Protein AF-K1RP54-F1 (afdb_monomer)

Radius of gyration: 33.64 Å; Cα contacts (8 Å, |Δi|>4): 38; chains: 1; bounding box: 71×32×84 Å

pLDDT: mean 86.58, std 13.15, range [46.41, 97.75]

Foldseek 3Di:
DDDPQKDADPPPRDIDHQLSVQCVVVVHDSVVSVVVVCVVVVPDDDPPPPDDPPPDPDPPDDDPVVVVVVVVVVVVVVVVVVVVVVVVCCVVPPD

Mean predicted aligned error: 14.87 Å

Structure (mmCIF, N/CA/C/O backbone):
data_AF-K1RP54-F1
#
_entry.id   AF-K1RP54-F1
#
loop_
_atom_site.group_PDB
_atom_site.id
_atom_site.type_symbol
_atom_site.label_atom_id
_atom_site.label_alt_id
_atom_site.label_comp_id
_atom_site.label_asym_id
_atom_site.label_entity_id
_atom_site.label_seq_id
_atom_site.pdbx_PDB_ins_code
_atom_site.Cartn_x
_atom_site.Cartn_y
_atom_site.Cartn_z
_atom_site.occupancy
_atom_site.B_iso_or_equiv
_atom_site.auth_seq_id
_atom_site.auth_comp_id
_atom_site.auth_asym_id
_atom_site.auth_atom_id
_atom_site.pdbx_PDB_model_num
ATOM 1 N N . MET A 1 1 ? -25.874 -9.147 -1.302 1.00 46.41 1 MET A N 1
ATOM 2 C CA . MET A 1 1 ? -26.144 -8.132 -0.261 1.00 46.41 1 MET A CA 1
ATOM 3 C C . MET A 1 1 ? -25.063 -8.278 0.803 1.00 46.41 1 MET A C 1
ATOM 5 O O . MET A 1 1 ? -24.930 -9.364 1.353 1.00 46.41 1 MET A O 1
ATOM 9 N N . LYS A 1 2 ? -24.190 -7.280 0.984 1.00 53.69 2 LYS A N 1
ATOM 10 C CA . LYS A 1 2 ? -23.083 -7.349 1.951 1.00 53.69 2 LYS A CA 1
ATOM 11 C C . LYS A 1 2 ? -23.642 -6.871 3.289 1.00 53.69 2 LYS A C 1
ATOM 13 O O . LYS A 1 2 ? -24.039 -5.720 3.390 1.00 53.69 2 LYS A O 1
ATOM 18 N N . VAL A 1 3 ? -23.778 -7.770 4.258 1.00 67.62 3 VAL A N 1
ATOM 19 C CA . VAL A 1 3 ? -24.218 -7.395 5.607 1.00 67.62 3 VAL A CA 1
ATOM 20 C C . VAL A 1 3 ? -23.034 -6.715 6.286 1.00 67.62 3 VAL A C 1
ATOM 22 O O . VAL A 1 3 ? -21.982 -7.341 6.431 1.00 67.62 3 VAL A O 1
ATOM 25 N N . ASP A 1 4 ? -23.180 -5.446 6.662 1.00 73.44 4 ASP A N 1
ATOM 26 C CA . ASP A 1 4 ? -22.190 -4.767 7.494 1.00 73.44 4 ASP A CA 1
ATOM 27 C C . ASP A 1 4 ? -22.179 -5.423 8.878 1.00 73.44 4 ASP A C 1
ATOM 29 O O . ASP A 1 4 ? -23.144 -5.354 9.633 1.00 73.44 4 ASP A O 1
ATOM 33 N N . ARG A 1 5 ? -21.080 -6.108 9.204 1.00 81.75 5 ARG A N 1
ATOM 34 C CA . ARG A 1 5 ? -20.877 -6.790 10.495 1.00 81.75 5 ARG A CA 1
ATOM 35 C C . ARG A 1 5 ? -20.248 -5.853 11.531 1.00 81.75 5 ARG A C 1
ATOM 37 O O . ARG A 1 5 ? -19.281 -6.224 12.191 1.00 81.75 5 ARG A O 1
ATOM 44 N N . ARG A 1 6 ? -20.739 -4.617 11.604 1.00 89.50 6 ARG A N 1
ATOM 45 C CA . ARG A 1 6 ? -20.255 -3.589 12.535 1.00 89.50 6 ARG A CA 1
ATOM 46 C C . ARG A 1 6 ? -21.203 -3.468 13.719 1.00 89.50 6 ARG A C 1
ATOM 48 O O . ARG A 1 6 ? -22.397 -3.723 13.574 1.00 89.50 6 ARG A O 1
ATOM 55 N N . PHE A 1 7 ? -20.670 -3.105 14.880 1.00 92.31 7 PHE A N 1
ATOM 56 C CA . PHE A 1 7 ? -21.498 -2.764 16.031 1.00 92.31 7 PHE A CA 1
ATOM 57 C C . PHE A 1 7 ? -21.725 -1.254 16.047 1.00 92.31 7 PHE A C 1
ATOM 59 O O . PHE A 1 7 ? -20.795 -0.495 15.798 1.00 92.31 7 PHE A O 1
ATOM 66 N N . HIS A 1 8 ? -22.938 -0.841 16.400 1.00 92.69 8 HIS A N 1
ATOM 67 C CA . HIS A 1 8 ? -23.287 0.552 16.638 1.00 92.69 8 HIS A CA 1
ATOM 68 C C . HIS A 1 8 ? -24.061 0.656 17.956 1.00 92.69 8 HIS A C 1
ATOM 70 O O . HIS A 1 8 ? -24.987 -0.117 18.208 1.00 92.69 8 HIS A O 1
ATOM 76 N N . CYS A 1 9 ? -23.690 1.604 18.809 1.00 93.00 9 CYS A N 1
ATOM 77 C CA . CYS A 1 9 ? -24.365 1.893 20.066 1.00 93.00 9 CYS A CA 1
ATOM 78 C C . CYS A 1 9 ? -25.270 3.114 19.902 1.00 93.00 9 CYS A C 1
ATOM 80 O O . CYS A 1 9 ? -24.787 4.239 19.838 1.00 93.00 9 CYS A O 1
ATOM 82 N N . PHE A 1 10 ? -26.586 2.920 19.943 1.00 93.38 10 PHE A N 1
ATOM 83 C CA . PHE A 1 10 ? -27.554 4.011 19.782 1.00 93.38 10 PHE A CA 1
ATOM 84 C C . PHE A 1 10 ? -27.555 5.033 20.935 1.00 93.38 10 PHE A C 1
ATOM 86 O O . PHE A 1 10 ? -28.005 6.160 20.747 1.00 93.38 10 PHE A O 1
ATOM 93 N N . GLY A 1 11 ? -27.043 4.667 22.117 1.00 95.88 11 GLY A N 1
ATOM 94 C CA . GLY A 1 11 ? -26.997 5.557 23.283 1.00 95.88 11 GLY A CA 1
ATOM 95 C C . GLY A 1 11 ? -25.816 6.529 23.269 1.00 95.88 11 GLY A C 1
ATOM 96 O O . GLY A 1 11 ? -25.992 7.717 23.511 1.00 95.88 11 GLY A O 1
ATOM 97 N N . CYS A 1 12 ? -24.610 6.038 22.966 1.00 93.75 12 CYS A N 1
ATOM 98 C CA . CYS A 1 12 ? -23.388 6.854 22.959 1.00 93.75 12 CYS A CA 1
ATOM 99 C C . CYS A 1 12 ? -22.777 7.060 21.566 1.00 93.75 12 CYS A C 1
ATOM 101 O O . CYS A 1 12 ? -21.696 7.633 21.461 1.00 93.75 12 CYS A O 1
ATOM 103 N N . GLN A 1 13 ? -23.442 6.584 20.509 1.00 92.06 13 GLN A N 1
ATOM 104 C CA . GLN A 1 13 ? -23.001 6.669 19.109 1.00 92.06 13 GLN A CA 1
ATOM 105 C C . GLN A 1 13 ? -21.643 5.996 18.839 1.00 92.06 13 GLN A C 1
ATOM 107 O O . GLN A 1 13 ? -20.972 6.283 17.851 1.00 92.06 13 GLN A O 1
ATOM 112 N N . ALA A 1 14 ? -21.208 5.094 19.724 1.00 92.12 14 ALA A N 1
ATOM 113 C CA . ALA A 1 14 ? -20.005 4.305 19.504 1.00 92.12 14 ALA A CA 1
ATOM 114 C C . ALA A 1 14 ? -20.207 3.337 18.336 1.00 92.12 14 ALA A C 1
ATOM 116 O O . ALA A 1 14 ? -21.182 2.596 18.320 1.00 92.12 14 ALA A O 1
ATOM 117 N N . ASP A 1 15 ? -19.250 3.304 17.419 1.00 93.38 15 ASP A N 1
ATOM 118 C CA . ASP A 1 15 ? -19.267 2.458 16.227 1.00 93.38 15 ASP A CA 1
ATOM 119 C C . ASP A 1 15 ? -17.926 1.731 16.083 1.00 93.38 15 ASP A C 1
ATOM 121 O O . ASP A 1 15 ? -16.897 2.213 16.584 1.00 93.38 15 ASP A O 1
ATOM 125 N N . GLY A 1 16 ? -17.918 0.600 15.381 1.00 93.31 16 GLY A N 1
ATOM 126 C CA . GLY A 1 16 ? -16.683 -0.118 15.076 1.00 93.31 16 GLY A CA 1
ATOM 127 C C . GLY A 1 16 ? -16.875 -1.571 14.660 1.00 93.31 16 GLY A C 1
ATOM 128 O O . GLY A 1 16 ? -17.983 -2.046 14.404 1.00 93.31 16 GLY A O 1
ATOM 129 N N . ASP A 1 17 ? -15.759 -2.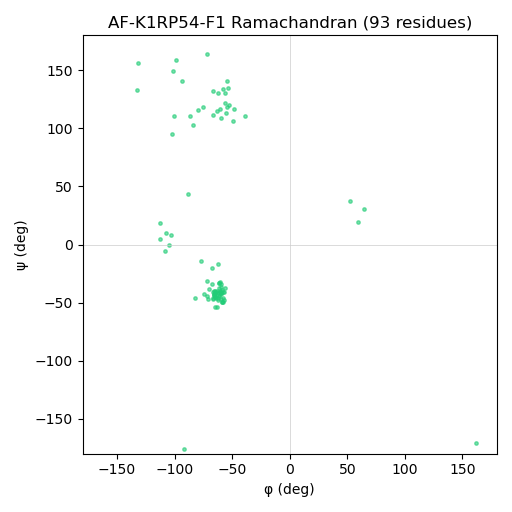285 14.568 1.00 93.88 17 ASP A N 1
ATOM 130 C CA . ASP A 1 17 ? -15.748 -3.728 14.338 1.00 93.88 17 ASP A CA 1
ATOM 131 C C . ASP A 1 17 ? -15.716 -4.531 15.655 1.00 93.88 17 ASP A C 1
ATOM 133 O O . ASP A 1 17 ? -15.787 -3.987 16.758 1.00 93.88 17 ASP A O 1
ATOM 137 N N . VAL A 1 18 ? -15.626 -5.858 15.545 1.00 93.81 18 VAL A N 1
ATOM 138 C CA . VAL A 1 18 ? -15.582 -6.764 16.705 1.00 93.81 18 VAL A CA 1
ATOM 139 C C . VAL A 1 18 ? -14.361 -6.496 17.597 1.00 93.81 18 VAL A C 1
ATOM 141 O O . VAL A 1 18 ? -14.458 -6.632 18.814 1.00 93.81 18 VAL A O 1
ATOM 144 N N . ILE A 1 19 ? -13.227 -6.076 17.027 1.00 94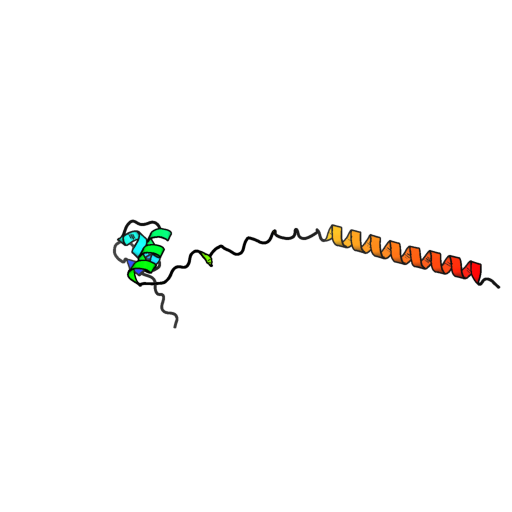.88 19 ILE A N 1
ATOM 145 C CA . ILE A 1 19 ? -12.011 -5.773 17.793 1.00 94.88 19 ILE A CA 1
ATOM 146 C C . ILE A 1 19 ? -12.213 -4.479 18.580 1.00 94.88 19 ILE A C 1
ATOM 148 O O . ILE A 1 19 ? -11.888 -4.427 19.766 1.00 94.88 19 ILE A O 1
ATOM 152 N N . ASP A 1 20 ? -12.785 -3.453 17.948 1.00 94.88 20 ASP A N 1
ATOM 153 C CA . ASP A 1 20 ? -13.119 -2.190 18.605 1.00 94.88 20 ASP A CA 1
ATOM 154 C C . ASP A 1 20 ? -14.134 -2.394 19.743 1.00 94.88 20 ASP A C 1
ATOM 156 O O . ASP A 1 20 ? -14.008 -1.764 20.798 1.00 94.88 20 ASP A O 1
ATOM 160 N N . PHE A 1 21 ? -15.107 -3.295 19.567 1.00 94.88 21 PHE A N 1
ATOM 161 C CA . PHE A 1 21 ? -16.056 -3.661 20.619 1.00 94.88 21 PHE A CA 1
ATOM 162 C C . PHE A 1 21 ? -15.347 -4.308 21.812 1.00 94.88 21 PHE A C 1
ATOM 164 O O . PHE A 1 21 ? -15.474 -3.821 22.935 1.00 94.88 21 PHE A O 1
ATOM 171 N N . THR A 1 22 ? -14.553 -5.357 21.576 1.00 95.81 22 THR A N 1
ATOM 172 C CA . THR A 1 22 ? -13.813 -6.067 22.630 1.00 95.81 22 THR A CA 1
ATOM 173 C C . THR A 1 22 ? -12.836 -5.142 23.355 1.00 95.81 22 THR A C 1
ATOM 175 O O . THR A 1 22 ? -12.748 -5.178 24.581 1.00 95.81 22 THR A O 1
ATOM 178 N N . ALA A 1 23 ? -12.142 -4.265 22.627 1.00 96.69 23 ALA A N 1
ATOM 179 C CA . ALA A 1 23 ? -11.236 -3.283 23.217 1.00 96.69 23 ALA A CA 1
ATOM 180 C C . ALA A 1 23 ? -11.962 -2.368 24.212 1.00 96.69 23 ALA A C 1
ATOM 182 O O . ALA A 1 23 ? -11.493 -2.175 25.332 1.00 96.69 23 ALA A O 1
ATOM 183 N N . ARG A 1 24 ? -13.141 -1.853 23.840 1.00 94.50 24 ARG A N 1
ATOM 184 C CA . ARG A 1 24 ? -13.955 -1.006 24.725 1.00 94.50 24 ARG A CA 1
ATOM 185 C C . ARG A 1 24 ? -14.571 -1.787 25.881 1.00 94.50 24 ARG A C 1
ATOM 187 O O . ARG A 1 24 ? -14.634 -1.260 26.985 1.00 94.50 24 ARG A O 1
ATOM 194 N N . LEU A 1 25 ? -15.010 -3.020 25.633 1.00 94.38 25 LEU A N 1
ATOM 195 C CA . LEU A 1 25 ? -15.650 -3.871 26.635 1.00 94.38 25 LEU A CA 1
ATOM 196 C C . LEU A 1 25 ? -14.686 -4.250 27.767 1.00 94.38 25 LEU A C 1
ATOM 198 O O . LEU A 1 25 ? -15.086 -4.259 28.926 1.00 94.38 25 LEU A O 1
ATOM 202 N N . PHE A 1 26 ? -13.425 -4.539 27.434 1.00 95.25 26 PHE A N 1
ATOM 203 C CA . PHE A 1 26 ? -12.410 -4.983 28.397 1.00 95.25 26 PHE A CA 1
ATOM 204 C C . PHE A 1 26 ? -11.383 -3.904 28.773 1.00 95.25 26 PHE A C 1
ATOM 206 O O . PHE A 1 26 ? -10.485 -4.176 29.564 1.00 95.25 26 PHE A O 1
ATOM 213 N N . GLY A 1 27 ? -11.485 -2.691 28.219 1.00 95.62 27 GLY A N 1
ATOM 214 C CA . GLY A 1 27 ? -10.516 -1.615 28.462 1.00 95.62 27 GLY A CA 1
ATOM 215 C C . GLY A 1 27 ? -9.106 -1.927 27.944 1.00 95.62 27 GLY A C 1
ATOM 216 O O . GLY A 1 27 ? -8.124 -1.483 28.532 1.00 95.62 27 GLY A O 1
ATOM 217 N N . LEU A 1 28 ? -9.006 -2.706 26.865 1.00 96.62 28 LEU A N 1
ATOM 218 C CA . LEU A 1 28 ? -7.750 -3.188 26.284 1.00 96.62 28 LEU A CA 1
ATOM 219 C C . LEU A 1 28 ? -7.322 -2.344 25.082 1.00 96.62 28 LEU A C 1
ATOM 221 O O . LEU A 1 28 ? -8.146 -1.715 24.411 1.00 96.62 28 LEU A O 1
ATOM 225 N N . ASN A 1 29 ? -6.034 -2.388 24.733 1.00 95.50 29 ASN A N 1
ATOM 226 C CA . ASN A 1 29 ? -5.612 -1.885 23.426 1.00 95.50 29 ASN A CA 1
ATOM 227 C C . ASN A 1 29 ? -6.062 -2.838 22.296 1.00 95.50 29 ASN A C 1
ATOM 229 O O . ASN A 1 29 ? -6.408 -3.997 22.524 1.00 95.50 29 ASN A O 1
ATOM 233 N N . LYS A 1 30 ? -6.048 -2.375 21.038 1.00 93.25 30 LYS A N 1
ATOM 234 C CA . LYS A 1 30 ? -6.549 -3.175 19.900 1.00 93.25 30 LYS A CA 1
ATOM 235 C C . LYS A 1 30 ? -5.794 -4.497 19.698 1.00 93.25 30 LYS A C 1
ATOM 237 O O . LYS A 1 30 ? -6.385 -5.475 19.252 1.00 93.25 30 LYS A O 1
ATOM 242 N N . LYS A 1 31 ? -4.494 -4.534 20.019 1.00 92.81 31 LYS A N 1
ATOM 243 C CA . LYS A 1 31 ? -3.671 -5.747 19.901 1.00 92.81 31 LYS A CA 1
ATOM 244 C C . LYS A 1 31 ? -4.066 -6.769 20.966 1.00 92.81 31 LYS A C 1
ATOM 246 O O . LYS A 1 31 ? -4.262 -7.933 20.644 1.00 92.81 31 LYS A O 1
ATOM 251 N N . GLU A 1 32 ? -4.205 -6.332 22.209 1.00 94.12 32 GLU A N 1
ATOM 252 C CA . GLU A 1 32 ? -4.662 -7.151 23.334 1.00 94.12 32 GLU A CA 1
ATO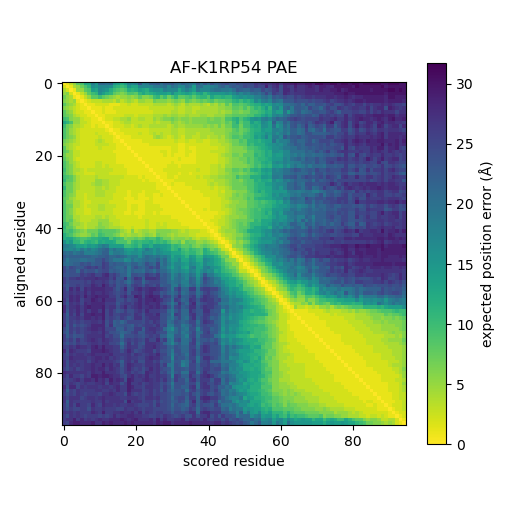M 253 C C . GLU A 1 32 ? -6.083 -7.658 23.113 1.00 94.12 32 GLU A C 1
ATOM 255 O O . GLU A 1 32 ? -6.342 -8.834 23.330 1.00 94.12 32 GLU A O 1
ATOM 260 N N . ALA A 1 33 ? -6.983 -6.816 22.601 1.00 96.25 33 ALA A N 1
ATOM 261 C CA . ALA A 1 33 ? -8.334 -7.228 22.235 1.00 96.25 33 ALA A CA 1
ATOM 262 C C . ALA A 1 33 ? -8.329 -8.330 21.161 1.00 96.25 33 ALA A C 1
ATOM 264 O O . ALA A 1 33 ? -9.080 -9.297 21.269 1.00 96.25 33 ALA A O 1
ATOM 265 N N . ALA A 1 34 ? -7.457 -8.224 20.152 1.00 93.69 34 ALA A N 1
ATOM 266 C CA . ALA A 1 34 ? -7.296 -9.259 19.133 1.00 93.69 34 ALA A CA 1
ATOM 267 C C . ALA A 1 34 ? -6.714 -10.565 19.705 1.00 93.69 34 ALA A C 1
ATOM 269 O O . ALA A 1 34 ? -7.180 -11.645 19.348 1.00 93.69 34 ALA A O 1
ATOM 270 N N . LEU A 1 35 ? -5.733 -10.477 20.610 1.00 92.56 35 LEU A N 1
ATOM 271 C CA . LEU A 1 35 ? -5.172 -11.645 21.298 1.00 92.56 35 LEU A CA 1
ATOM 272 C C . LEU A 1 35 ? -6.212 -12.324 22.195 1.00 92.56 35 LEU A C 1
ATOM 274 O O . LEU A 1 35 ? -6.336 -13.543 22.159 1.00 92.56 35 LEU A O 1
ATOM 278 N N . LYS A 1 36 ? -7.007 -11.539 22.927 1.00 94.19 36 LYS A N 1
ATOM 279 C CA . LYS A 1 36 ? -8.103 -12.040 23.755 1.00 94.19 36 LYS A CA 1
ATOM 280 C C . LYS A 1 36 ? -9.166 -12.755 22.923 1.00 94.19 36 LYS A C 1
ATOM 282 O O . LYS A 1 36 ? -9.593 -13.839 23.289 1.00 94.19 36 LYS A O 1
ATOM 287 N N . LEU A 1 37 ? -9.560 -12.189 21.780 1.00 94.25 37 LEU A N 1
ATOM 288 C CA . LEU A 1 37 ? -10.469 -12.867 20.849 1.00 94.25 37 LEU A CA 1
ATOM 289 C C . LEU A 1 37 ? -9.876 -14.186 20.339 1.00 94.25 37 LEU A C 1
ATOM 291 O O . LEU A 1 37 ? -10.592 -15.176 20.219 1.00 94.25 37 LEU A O 1
ATOM 295 N N . ALA A 1 38 ? -8.577 -14.218 20.040 1.00 93.00 38 ALA A N 1
ATOM 296 C CA . ALA A 1 38 ? -7.927 -15.448 19.609 1.00 93.00 38 ALA A CA 1
ATOM 297 C C . ALA A 1 38 ? -7.942 -16.522 20.708 1.00 93.00 38 ALA A C 1
ATOM 299 O O . ALA A 1 38 ? -8.222 -17.681 20.418 1.00 93.00 38 ALA A O 1
ATOM 300 N N . GLU A 1 39 ? -7.711 -16.135 21.961 1.00 91.19 39 GLU A N 1
ATOM 301 C CA . GLU A 1 39 ? -7.803 -17.020 23.124 1.00 91.19 39 GLU A CA 1
ATOM 302 C C . GLU A 1 39 ? -9.239 -17.522 23.353 1.00 91.19 39 GLU A C 1
ATOM 304 O O . GLU A 1 39 ? -9.471 -18.731 23.360 1.00 91.19 39 GLU A O 1
ATOM 309 N N . ASP A 1 40 ? -10.212 -16.608 23.441 1.00 94.12 40 ASP A N 1
ATOM 310 C CA . ASP A 1 40 ? -11.619 -16.913 23.739 1.00 94.12 40 ASP A CA 1
ATOM 311 C C . ASP A 1 40 ? -12.246 -17.856 22.686 1.00 94.12 40 ASP A C 1
ATOM 313 O O . ASP A 1 40 ? -13.068 -18.711 23.018 1.00 94.12 40 ASP A O 1
ATOM 317 N N . PHE A 1 41 ? -11.843 -17.734 21.415 1.00 93.12 41 PHE A N 1
ATOM 318 C CA . PHE A 1 41 ? -12.346 -18.557 20.305 1.00 93.12 41 PHE A CA 1
ATOM 319 C C . PHE A 1 41 ? -11.377 -19.661 19.855 1.00 93.12 41 PHE A C 1
ATOM 321 O O . PHE A 1 41 ? -11.627 -20.309 18.838 1.00 93.12 41 PHE A O 1
ATOM 328 N N . SER A 1 42 ? -10.280 -19.891 20.588 1.00 88.38 42 SER A N 1
ATOM 329 C CA . SER A 1 42 ? -9.253 -20.891 20.245 1.00 88.38 42 SER A CA 1
ATOM 330 C C . SER A 1 42 ? -8.706 -20.753 18.812 1.00 88.38 42 SER A C 1
ATOM 332 O O . SER A 1 42 ? -8.430 -21.740 18.126 1.00 88.38 42 SER A O 1
ATOM 334 N N . VAL A 1 43 ? -8.542 -19.517 18.339 1.00 87.00 43 VAL A N 1
ATOM 335 C CA . VAL A 1 43 ? -7.906 -19.215 17.054 1.00 87.00 43 VAL A CA 1
ATOM 336 C C . VAL A 1 43 ? -6.394 -19.282 17.241 1.00 87.00 43 VAL A C 1
ATOM 338 O O . VAL A 1 43 ? -5.805 -18.478 17.962 1.00 87.00 43 VAL A O 1
ATOM 341 N N . SER A 1 44 ? -5.738 -20.230 16.572 1.00 79.62 44 SER A N 1
ATOM 342 C CA . SER A 1 44 ? -4.280 -20.350 16.617 1.00 79.62 44 SER A CA 1
ATOM 343 C C . SER A 1 44 ? -3.618 -19.106 16.015 1.00 79.62 44 SER A C 1
ATOM 345 O O . SER A 1 44 ? -3.725 -18.862 14.811 1.00 79.62 44 SER A O 1
ATOM 347 N N . PHE A 1 45 ? -2.903 -18.339 16.835 1.00 70.94 45 PHE A N 1
ATOM 348 C CA . PHE A 1 45 ? -2.093 -17.210 16.387 1.00 70.94 45 PHE A CA 1
ATOM 349 C C . PHE A 1 45 ? -0.613 -17.614 16.360 1.00 70.94 45 PHE A C 1
ATOM 351 O O . PHE A 1 45 ? 0.072 -17.561 17.382 1.00 70.94 45 PHE A O 1
ATOM 358 N N . ASP A 1 46 ? -0.107 -18.045 15.199 1.00 70.44 46 ASP A N 1
ATOM 359 C CA . ASP A 1 46 ? 1.327 -18.308 15.033 1.00 70.44 46 ASP A CA 1
ATOM 360 C C 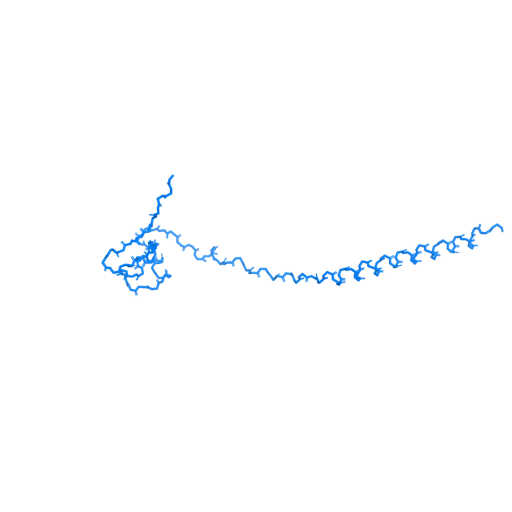. ASP A 1 46 ? 2.066 -17.008 14.691 1.00 70.44 46 ASP A C 1
ATOM 362 O O . ASP A 1 46 ? 2.038 -16.510 13.561 1.00 70.44 46 ASP A O 1
ATOM 366 N N . ALA A 1 47 ? 2.752 -16.448 15.687 1.00 63.78 47 ALA A N 1
ATOM 367 C CA . ALA A 1 47 ? 3.564 -15.247 15.527 1.00 63.78 47 ALA A CA 1
ATOM 368 C C . ALA A 1 47 ? 4.736 -15.437 14.541 1.00 63.78 47 ALA A C 1
ATOM 370 O O . ALA A 1 47 ? 5.295 -14.447 14.071 1.00 63.78 47 ALA A O 1
ATOM 371 N N . LYS A 1 48 ? 5.115 -16.679 14.201 1.00 60.84 48 LYS A N 1
ATOM 372 C CA . LYS A 1 48 ? 6.295 -16.972 13.369 1.00 60.84 48 LYS A CA 1
ATOM 373 C C . LYS A 1 48 ? 6.093 -16.719 11.870 1.00 60.84 48 LYS A C 1
ATOM 375 O O . LYS A 1 48 ? 7.078 -16.664 11.140 1.00 60.84 48 LYS A O 1
ATOM 380 N N . GLY A 1 49 ? 4.852 -16.555 11.404 1.00 57.66 49 GLY A N 1
ATOM 381 C CA . GLY A 1 49 ? 4.530 -16.365 9.980 1.00 57.66 49 GLY A CA 1
ATOM 382 C C . GLY A 1 49 ? 4.072 -14.957 9.589 1.00 57.66 49 GLY A C 1
ATOM 383 O O . GLY A 1 49 ? 3.877 -14.692 8.405 1.00 57.66 49 GLY A O 1
ATOM 384 N N . HIS A 1 50 ? 3.884 -14.063 10.563 1.00 59.16 50 HIS A N 1
ATOM 385 C CA . HIS A 1 50 ? 3.230 -12.765 10.363 1.00 59.16 50 HIS A CA 1
ATOM 386 C C . HIS A 1 50 ? 4.172 -11.559 10.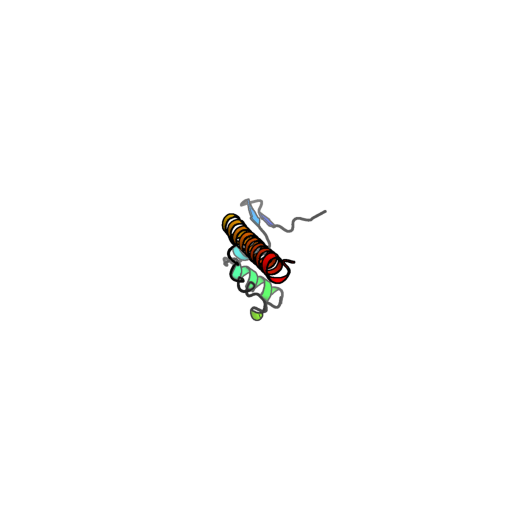397 1.00 59.16 50 HIS A C 1
ATOM 388 O O . HIS A 1 50 ? 3.698 -10.419 10.380 1.00 59.16 50 HIS A O 1
ATOM 394 N N . ASP A 1 51 ? 5.490 -11.781 10.397 1.00 61.16 51 ASP A N 1
ATOM 395 C CA . ASP A 1 51 ? 6.424 -10.702 10.091 1.00 61.16 51 ASP A CA 1
ATOM 396 C C . ASP A 1 51 ? 6.053 -10.135 8.712 1.00 61.16 51 ASP A C 1
ATOM 398 O O . ASP A 1 51 ? 6.020 -10.889 7.729 1.00 61.16 51 ASP A O 1
ATOM 402 N N . PRO A 1 52 ? 5.746 -8.826 8.594 1.00 64.19 52 PRO A N 1
ATOM 403 C CA . PRO A 1 52 ? 5.521 -8.233 7.289 1.00 64.19 52 PRO A CA 1
ATOM 404 C C . PRO A 1 52 ? 6.749 -8.558 6.438 1.00 64.19 52 PRO A C 1
ATOM 406 O O . PRO A 1 52 ? 7.868 -8.430 6.950 1.00 64.19 52 PRO A O 1
ATOM 409 N N . PRO A 1 53 ? 6.576 -9.005 5.177 1.00 64.81 53 PRO A N 1
ATOM 410 C CA . PRO A 1 53 ? 7.695 -9.427 4.347 1.00 64.81 53 PRO A CA 1
ATOM 411 C C . PRO A 1 53 ? 8.759 -8.345 4.437 1.00 64.81 53 PRO A C 1
ATOM 413 O O . PRO A 1 53 ? 8.456 -7.196 4.096 1.00 64.81 53 PRO A O 1
ATOM 416 N N . ARG A 1 54 ? 9.942 -8.694 4.988 1.00 63.50 54 ARG A N 1
ATOM 417 C CA . ARG A 1 54 ? 11.058 -7.761 5.216 1.00 63.50 54 ARG A CA 1
ATOM 418 C C . ARG A 1 54 ? 11.093 -6.832 4.022 1.00 63.50 54 ARG A C 1
ATOM 420 O O . ARG A 1 54 ? 11.323 -7.319 2.912 1.00 63.50 54 ARG A O 1
ATOM 427 N N . ARG A 1 55 ? 10.750 -5.553 4.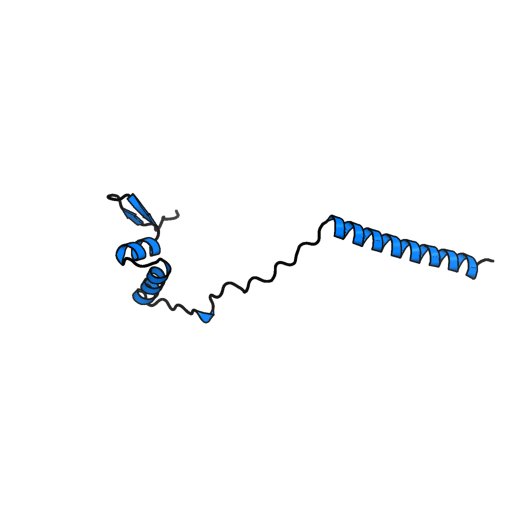236 1.00 62.22 55 ARG A N 1
ATOM 428 C CA . ARG A 1 55 ? 10.563 -4.583 3.152 1.00 62.22 55 ARG A CA 1
ATOM 429 C C . ARG A 1 55 ? 11.786 -4.691 2.260 1.00 62.22 55 ARG A C 1
ATOM 431 O O . ARG A 1 55 ? 12.878 -4.302 2.671 1.00 62.22 55 ARG A O 1
ATOM 438 N N . ARG A 1 56 ? 11.626 -5.299 1.078 1.00 63.34 56 ARG A N 1
ATOM 439 C CA . ARG A 1 56 ? 12.731 -5.414 0.130 1.00 63.34 56 ARG A CA 1
ATOM 440 C C . ARG A 1 56 ? 13.199 -3.982 -0.110 1.00 63.34 56 ARG A C 1
ATOM 442 O O . ARG A 1 56 ? 12.331 -3.131 -0.335 1.00 63.34 56 ARG A O 1
ATOM 449 N N . PRO A 1 57 ? 14.506 -3.686 -0.011 1.00 65.88 57 PRO A N 1
ATOM 450 C CA . PRO A 1 57 ? 14.987 -2.337 -0.244 1.00 65.88 57 PRO A CA 1
ATOM 451 C C . PRO A 1 57 ? 14.445 -1.889 -1.598 1.00 65.88 57 PRO A C 1
ATOM 453 O O . PRO A 1 57 ? 14.633 -2.569 -2.612 1.00 65.88 57 PRO A O 1
ATOM 456 N N . VAL A 1 58 ? 13.673 -0.802 -1.586 1.00 66.38 58 VAL A N 1
ATOM 457 C CA . VAL A 1 58 ? 13.063 -0.254 -2.793 1.00 66.38 58 VAL A CA 1
ATOM 458 C C . VAL A 1 58 ? 14.220 0.097 -3.716 1.00 66.38 58 VAL A C 1
ATOM 460 O O . VAL A 1 58 ? 14.987 1.015 -3.427 1.00 66.38 58 VAL A O 1
ATOM 463 N N . LYS A 1 59 ? 14.397 -0.670 -4.800 1.00 64.12 59 LYS A N 1
ATOM 464 C CA . LYS A 1 59 ? 15.400 -0.356 -5.821 1.00 64.12 59 LYS A CA 1
ATOM 465 C C . LYS A 1 59 ? 15.104 1.068 -6.290 1.00 64.12 59 LYS A C 1
ATOM 467 O O . LYS A 1 59 ? 14.030 1.308 -6.845 1.00 64.12 59 LYS A O 1
ATOM 472 N N . ARG A 1 60 ? 16.011 2.014 -6.011 1.00 70.00 60 ARG A N 1
ATOM 473 C CA . ARG A 1 60 ? 15.858 3.413 -6.434 1.00 70.00 60 ARG A CA 1
ATOM 474 C C . ARG A 1 60 ? 15.638 3.401 -7.944 1.00 70.00 60 ARG A C 1
ATOM 476 O O . ARG A 1 60 ? 16.479 2.895 -8.686 1.00 70.00 60 ARG A O 1
ATOM 483 N N . LYS A 1 61 ? 14.479 3.893 -8.390 1.00 74.38 61 LYS A N 1
ATOM 484 C CA . LYS A 1 61 ? 14.208 4.070 -9.817 1.00 74.38 61 LYS A CA 1
ATOM 485 C C . LYS A 1 61 ? 15.256 5.053 -10.337 1.00 74.38 61 LYS A C 1
ATOM 487 O O . LYS A 1 61 ? 15.333 6.178 -9.854 1.00 74.38 61 LYS A O 1
ATOM 492 N N . ILE A 1 62 ? 16.106 4.590 -11.249 1.00 77.56 62 ILE A N 1
ATOM 493 C CA . ILE A 1 62 ? 17.060 5.449 -11.950 1.00 77.56 62 ILE A CA 1
ATOM 494 C C . ILE A 1 62 ? 16.256 6.540 -12.670 1.00 77.56 62 ILE A C 1
ATOM 496 O O . I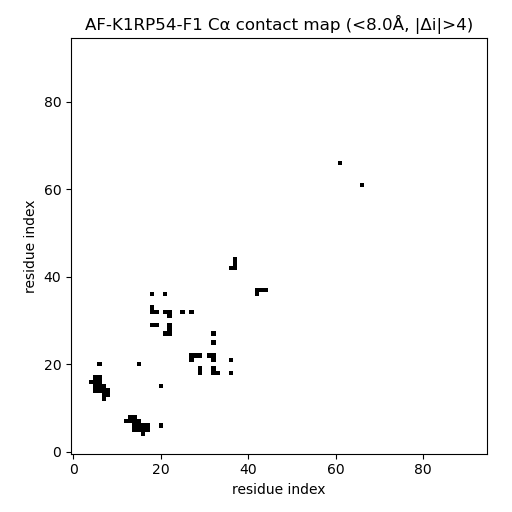LE A 1 62 ? 15.245 6.213 -13.295 1.00 77.56 62 ILE A O 1
ATOM 500 N N . SER A 1 63 ? 16.689 7.802 -12.551 1.00 85.19 63 SER A N 1
ATOM 501 C CA . SER A 1 63 ? 16.065 8.930 -13.253 1.00 85.19 63 SER A CA 1
ATOM 502 C C . SER A 1 63 ? 16.007 8.648 -14.752 1.00 85.19 63 SER A C 1
ATOM 504 O O . SER A 1 63 ? 16.952 8.103 -15.327 1.00 85.19 63 SER A O 1
ATOM 506 N N . GLU A 1 64 ? 14.901 9.027 -15.379 1.00 87.06 64 GLU A N 1
ATOM 507 C CA . GLU A 1 64 ? 14.703 8.896 -16.817 1.00 87.06 64 GLU A CA 1
ATOM 508 C C . GLU A 1 64 ? 15.807 9.616 -17.609 1.00 87.06 64 GLU A C 1
ATOM 510 O O . GLU A 1 64 ? 16.350 9.052 -18.555 1.00 87.06 64 GLU A O 1
ATOM 515 N N . GLU A 1 65 ? 16.270 10.770 -17.126 1.00 89.25 65 GLU A N 1
ATOM 516 C CA . GLU A 1 65 ? 17.403 11.491 -17.714 1.00 89.25 65 GLU A CA 1
ATOM 517 C C . GLU A 1 65 ? 18.697 10.658 -17.717 1.00 89.25 65 GLU A C 1
ATOM 519 O O . GLU A 1 65 ? 19.410 10.603 -18.718 1.00 89.25 65 GLU A O 1
ATOM 524 N N . LEU A 1 66 ? 18.992 9.949 -16.618 1.00 90.44 66 LEU A N 1
ATOM 525 C CA . LEU A 1 66 ? 20.195 9.117 -16.539 1.00 90.44 66 LEU A CA 1
ATOM 526 C C . LEU A 1 66 ? 20.110 7.922 -17.497 1.00 90.44 66 LEU A C 1
ATOM 528 O O . LEU A 1 66 ? 21.124 7.520 -18.064 1.00 90.44 66 LEU A O 1
ATOM 532 N N . ARG A 1 67 ? 18.906 7.374 -17.709 1.00 91.19 67 ARG A N 1
ATOM 533 C CA . ARG A 1 67 ? 18.687 6.312 -18.702 1.00 91.19 67 ARG A CA 1
ATOM 534 C C . ARG A 1 67 ? 18.941 6.810 -20.120 1.00 91.19 67 ARG A C 1
ATOM 536 O O . ARG A 1 67 ? 19.628 6.117 -20.866 1.00 91.19 67 ARG A O 1
ATOM 543 N N . TYR A 1 68 ? 18.437 7.994 -20.469 1.00 93.81 68 TYR A N 1
ATOM 544 C CA . TYR A 1 68 ? 18.671 8.581 -21.789 1.00 93.81 68 TYR A CA 1
ATOM 545 C C . TYR A 1 68 ? 20.158 8.842 -22.037 1.00 93.81 68 TYR A C 1
ATOM 547 O O . TYR A 1 68 ? 20.676 8.399 -23.059 1.00 93.81 68 TYR A O 1
ATOM 555 N N . ARG A 1 69 ? 20.879 9.427 -21.069 1.00 95.31 69 ARG A N 1
ATOM 556 C CA . ARG A 1 69 ? 22.335 9.637 -21.193 1.00 95.31 69 ARG A CA 1
ATOM 557 C C . ARG A 1 69 ? 23.108 8.330 -21.384 1.00 95.31 69 ARG A C 1
ATOM 559 O O . ARG A 1 69 ? 24.031 8.270 -22.190 1.00 95.31 69 ARG A O 1
ATOM 566 N N . GLN A 1 70 ? 22.742 7.268 -20.663 1.00 94.62 70 GLN A N 1
ATOM 567 C CA . GLN A 1 70 ? 23.380 5.956 -20.828 1.00 94.62 70 GLN A CA 1
ATOM 568 C C . GLN A 1 70 ? 23.109 5.348 -22.210 1.00 94.62 70 GLN A C 1
ATOM 570 O O . GLN A 1 70 ? 24.007 4.753 -22.806 1.00 94.62 70 GLN A O 1
ATOM 575 N N . ALA A 1 71 ? 21.883 5.490 -22.719 1.00 95.19 71 ALA A N 1
ATOM 576 C CA . ALA A 1 71 ? 21.524 5.021 -24.052 1.00 95.19 71 ALA A CA 1
ATOM 577 C C . ALA A 1 71 ? 22.296 5.784 -25.138 1.00 95.19 71 ALA A C 1
ATOM 579 O O . ALA A 1 71 ? 22.884 5.156 -26.014 1.00 95.19 71 ALA A O 1
ATOM 580 N N . GLU A 1 72 ? 22.373 7.110 -25.029 1.00 96.50 72 GLU A N 1
ATOM 581 C CA . GLU A 1 72 ? 23.117 7.971 -25.950 1.00 96.50 72 GLU A CA 1
ATOM 582 C C . GLU A 1 72 ? 24.605 7.601 -26.000 1.00 96.50 72 GLU A C 1
ATOM 584 O O . GLU A 1 72 ? 25.143 7.343 -27.077 1.00 96.50 72 GLU A O 1
ATOM 589 N N . GLN A 1 73 ? 25.255 7.464 -24.839 1.00 96.88 73 GLN A N 1
ATOM 590 C CA . GLN A 1 73 ? 26.659 7.046 -24.758 1.00 96.88 73 GLN A CA 1
ATOM 591 C C . GLN A 1 73 ? 26.898 5.680 -25.406 1.00 96.88 73 GLN A C 1
ATOM 593 O O . GLN A 1 73 ? 27.919 5.464 -26.062 1.00 96.88 73 GLN A O 1
ATOM 598 N N . LYS A 1 74 ? 25.957 4.746 -25.228 1.00 97.06 74 LYS A N 1
ATOM 599 C CA . LYS A 1 74 ? 26.037 3.424 -25.848 1.00 97.06 74 LYS A CA 1
ATOM 600 C C . LYS A 1 74 ? 25.907 3.516 -27.368 1.00 97.06 74 LYS A C 1
ATOM 602 O O . LYS A 1 74 ? 26.707 2.902 -28.068 1.00 97.06 74 LYS A O 1
ATOM 607 N N . CYS A 1 75 ? 24.930 4.270 -27.870 1.00 96.75 75 CYS A N 1
ATOM 608 C CA . CYS A 1 75 ? 24.728 4.478 -29.302 1.00 96.75 75 CYS A CA 1
ATOM 609 C C . CYS A 1 75 ? 25.953 5.126 -29.950 1.00 96.75 75 CYS A C 1
ATOM 611 O O . CYS A 1 75 ? 26.441 4.619 -30.955 1.00 96.75 75 CYS A O 1
ATOM 613 N N . PHE A 1 76 ? 26.488 6.182 -29.335 1.00 97.06 76 PHE A N 1
ATOM 614 C CA . PHE A 1 76 ? 27.687 6.861 -29.816 1.00 97.06 76 PHE A CA 1
ATOM 615 C C . PHE A 1 76 ? 28.872 5.900 -29.933 1.00 97.06 76 PHE A C 1
ATOM 617 O O . PHE A 1 76 ? 29.497 5.829 -30.986 1.00 97.06 76 PHE A O 1
ATOM 624 N N . ARG A 1 77 ? 29.132 5.095 -28.892 1.00 97.62 77 ARG A N 1
ATOM 625 C CA . ARG A 1 77 ? 30.227 4.116 -28.907 1.00 97.62 77 ARG A CA 1
ATOM 626 C C . ARG A 1 77 ? 30.094 3.130 -30.068 1.00 97.62 77 ARG A C 1
ATOM 628 O O . ARG A 1 77 ? 31.042 2.962 -30.820 1.00 97.62 77 ARG A O 1
ATOM 635 N N . VAL A 1 78 ? 28.911 2.541 -30.249 1.00 97.75 78 VAL A N 1
ATOM 636 C CA . VAL A 1 78 ? 28.664 1.572 -31.331 1.00 97.75 78 VAL A CA 1
ATOM 637 C C . VAL A 1 78 ? 28.860 2.204 -32.711 1.00 97.75 78 VAL A C 1
ATOM 639 O O . VAL A 1 78 ? 29.466 1.586 -33.581 1.00 97.75 78 VAL A O 1
ATOM 642 N N . LEU A 1 79 ? 28.364 3.427 -32.918 1.00 97.69 79 LEU A N 1
ATOM 643 C CA . LEU A 1 79 ? 28.504 4.129 -34.196 1.00 97.69 79 LEU A CA 1
ATOM 644 C C . LEU A 1 79 ? 29.963 4.477 -34.498 1.00 97.69 79 LEU A C 1
ATOM 646 O O . LEU A 1 79 ? 30.414 4.270 -35.622 1.00 97.69 79 LEU A O 1
ATOM 650 N N . CYS A 1 80 ? 30.709 4.955 -33.501 1.00 97.56 80 CYS A N 1
ATOM 651 C CA . CYS A 1 80 ? 32.137 5.207 -33.647 1.00 97.56 80 CYS A CA 1
ATOM 652 C C . CYS A 1 80 ? 32.900 3.919 -33.958 1.00 97.56 80 CYS A C 1
ATOM 654 O O . CYS A 1 80 ? 33.690 3.902 -34.894 1.00 97.56 80 CYS A O 1
ATOM 656 N N . ASP A 1 81 ? 32.660 2.835 -33.220 1.00 97.38 81 ASP A N 1
ATOM 657 C CA . ASP A 1 81 ? 33.327 1.550 -33.460 1.00 97.38 81 ASP A CA 1
ATOM 658 C C . ASP A 1 81 ? 33.069 1.050 -34.892 1.00 97.38 81 ASP A C 1
ATOM 660 O O . ASP A 1 81 ? 33.985 0.577 -35.567 1.00 97.38 81 ASP A O 1
ATOM 664 N N . TYR A 1 82 ? 31.836 1.209 -35.381 1.00 97.06 82 TYR A N 1
ATOM 665 C CA . TYR A 1 82 ? 31.466 0.851 -36.747 1.00 97.06 82 TYR A CA 1
ATOM 666 C C . TYR A 1 82 ? 32.165 1.723 -37.799 1.00 97.06 82 TYR A C 1
ATOM 668 O O . TYR A 1 82 ? 32.680 1.191 -38.780 1.00 97.06 82 TYR A O 1
ATOM 676 N N . LEU A 1 83 ? 32.240 3.040 -37.583 1.00 97.44 83 LEU A N 1
ATOM 677 C CA . LEU A 1 83 ? 32.948 3.956 -38.480 1.00 97.44 83 LEU A CA 1
ATOM 678 C C . LEU A 1 83 ? 34.429 3.579 -38.606 1.00 97.44 83 LEU A C 1
ATOM 680 O O . LEU A 1 83 ? 34.916 3.409 -39.719 1.00 97.44 83 LEU A O 1
ATOM 684 N N . HIS A 1 84 ? 35.123 3.364 -37.486 1.00 96.56 84 HIS A N 1
ATOM 685 C CA . HIS A 1 84 ? 36.535 2.970 -37.514 1.00 96.56 84 HIS A CA 1
ATOM 686 C C . HIS A 1 84 ? 36.751 1.626 -38.226 1.00 96.56 84 HIS A C 1
ATOM 688 O O . HIS A 1 84 ? 37.780 1.417 -38.870 1.00 96.56 84 HIS A O 1
ATOM 694 N N . LEU A 1 85 ? 35.792 0.698 -38.125 1.00 96.94 85 LEU A N 1
ATOM 695 C CA . LEU A 1 85 ? 35.853 -0.572 -38.846 1.00 96.94 85 LEU A CA 1
ATOM 696 C C . LEU A 1 85 ? 35.763 -0.361 -40.361 1.00 96.94 85 LEU A C 1
ATOM 698 O O . LEU A 1 85 ? 36.544 -0.970 -41.092 1.00 96.94 85 LEU A O 1
ATOM 702 N N . LEU A 1 86 ? 34.861 0.515 -40.814 1.00 96.12 86 LEU A N 1
ATOM 703 C CA . LEU A 1 86 ? 34.733 0.877 -42.226 1.00 96.12 86 LEU A CA 1
ATOM 704 C C . LEU A 1 86 ? 35.983 1.591 -42.749 1.00 96.12 86 LEU A C 1
ATOM 706 O O . LEU A 1 86 ? 36.500 1.200 -43.789 1.00 96.12 86 LEU A O 1
ATOM 710 N N . GLU A 1 87 ? 36.515 2.565 -42.008 1.00 95.56 87 GLU A N 1
ATOM 711 C CA . GLU A 1 87 ? 37.752 3.276 -42.373 1.00 95.56 87 GLU A CA 1
ATOM 712 C C . GLU A 1 87 ? 38.953 2.327 -42.483 1.00 95.56 87 GLU A C 1
ATOM 714 O O . GLU A 1 87 ? 39.826 2.494 -43.336 1.00 95.56 87 GLU A O 1
ATOM 719 N N . ARG A 1 88 ? 39.022 1.311 -41.613 1.00 96.12 88 ARG A N 1
ATOM 720 C CA . ARG A 1 88 ? 40.060 0.280 -41.703 1.00 96.12 88 ARG A CA 1
ATOM 721 C C . ARG A 1 88 ? 39.889 -0.562 -42.964 1.00 96.12 88 ARG A C 1
ATOM 723 O O . ARG A 1 88 ? 40.871 -0.810 -43.655 1.00 96.12 88 ARG A O 1
ATOM 730 N N . TRP A 1 89 ? 38.665 -0.994 -43.256 1.00 95.50 89 TRP A N 1
ATOM 731 C CA . TRP A 1 89 ? 38.376 -1.802 -44.441 1.00 95.50 89 TRP A CA 1
ATOM 732 C C . TRP A 1 89 ? 38.660 -1.044 -45.738 1.00 95.50 89 TRP A C 1
ATOM 734 O O . TRP A 1 89 ? 39.233 -1.620 -46.655 1.00 95.50 89 TRP A O 1
ATOM 744 N N . GLU A 1 90 ? 38.334 0.246 -45.795 1.00 94.56 90 GLU A N 1
ATOM 745 C CA . GLU A 1 90 ? 38.660 1.102 -46.938 1.00 94.56 90 GLU A CA 1
ATOM 746 C C . GLU A 1 90 ? 40.167 1.115 -47.228 1.00 94.56 90 GLU A C 1
ATOM 748 O O . GLU A 1 90 ? 40.570 1.027 -48.382 1.00 94.56 90 GLU A O 1
ATOM 753 N N . LYS A 1 91 ? 41.010 1.159 -46.187 1.00 94.19 91 LYS A N 1
ATOM 754 C CA . LYS A 1 91 ? 42.474 1.137 -46.338 1.00 94.19 91 LYS A CA 1
ATOM 755 C C . LYS A 1 91 ? 43.025 -0.239 -46.700 1.00 94.19 91 LYS A C 1
ATOM 757 O O . LYS A 1 91 ? 43.940 -0.325 -47.509 1.00 94.19 91 LYS A O 1
ATOM 762 N N . GLU A 1 92 ? 42.524 -1.298 -46.067 1.00 94.00 92 GLU A N 1
ATOM 763 C CA . GLU A 1 92 ? 43.035 -2.665 -46.257 1.00 94.00 92 GLU A CA 1
ATOM 764 C C . GLU A 1 92 ? 42.671 -3.253 -47.626 1.00 94.00 92 GLU A C 1
ATOM 766 O O . GLU A 1 92 ? 43.435 -4.048 -48.166 1.00 94.00 92 GLU A O 1
ATOM 771 N N . TYR A 1 93 ? 41.523 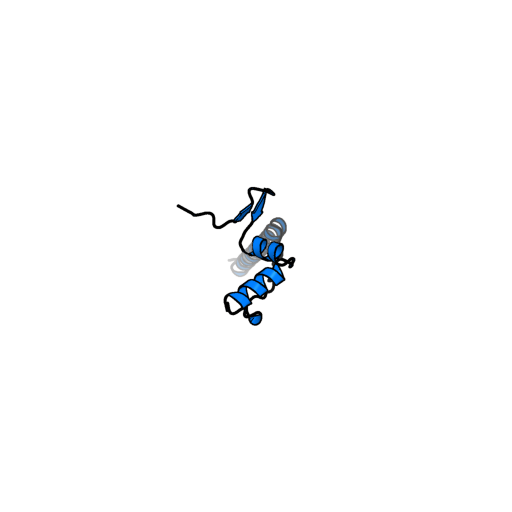-2.860 -48.181 1.00 88.44 93 TYR A N 1
ATOM 772 C CA . TYR A 1 93 ? 40.996 -3.384 -49.443 1.00 88.44 93 TYR A CA 1
ATOM 773 C C . TYR A 1 93 ? 40.987 -2.336 -50.566 1.00 88.44 93 TYR A C 1
ATOM 775 O O . TYR A 1 93 ? 40.275 -2.509 -51.558 1.00 88.44 93 TYR A O 1
ATOM 783 N N . ALA A 1 94 ? 41.760 -1.253 -50.423 1.00 75.81 94 ALA A N 1
ATOM 784 C CA . ALA A 1 94 ? 41.980 -0.300 -51.505 1.00 75.81 94 ALA A CA 1
ATOM 785 C C . ALA A 1 94 ? 42.682 -1.005 -52.692 1.00 75.81 94 ALA A C 1
ATOM 787 O O . ALA A 1 94 ? 43.664 -1.716 -52.457 1.00 75.81 94 ALA A O 1
ATOM 788 N N . PRO A 1 95 ? 42.176 -0.858 -53.933 1.00 73.19 95 PRO A N 1
ATOM 789 C CA . PRO A 1 95 ? 42.761 -1.475 -55.125 1.00 73.19 95 PRO A CA 1
ATOM 790 C C . PRO A 1 95 ? 44.123 -0.888 -55.517 1.00 73.19 95 PRO A C 1
ATOM 792 O O . PRO A 1 95 ? 44.369 0.309 -55.238 1.00 73.19 95 PRO A O 1
#

Solvent-accessible surface area (backbone atoms only — not comparable to full-atom values): 5938 Å² total; per-residue (Å²): 136,85,76,80,82,57,52,73,37,91,88,80,68,50,69,41,43,69,45,55,48,44,11,65,74,69,73,41,54,65,67,55,20,47,51,48,51,26,59,78,68,70,46,87,79,68,75,89,76,65,66,70,74,74,76,69,79,76,75,76,78,74,54,69,67,60,52,51,55,53,51,50,55,51,52,51,51,56,53,52,56,50,50,56,52,51,58,48,48,55,65,75,68,56,131

InterPro domains:
  IPR002694 Zinc finger, CHC2-type [PF01807] (5-47)
  IPR002694 Zinc finger, CHC2-type [SM00400] (1-38)
  IPR036977 DNA Primase, CHC2-type zinc finger [G3DSA:3.90.580.10] (1-49)

Nearest PDB structures (foldseek):
  1d0q-assembly1_B  TM=8.003E-01  e=1.263E-02  Geobacillus stearothermophilus
  2au3-assembly1_A  TM=7.946E-01  e=4.457E-02  Aquifex aeolicus
  8gao-assembly1_G  TM=3.610E-01  e=1.702E+00  Escherichia phage T4

Secondary structure (DSSP, 8-state):
------EE-TTT--EE-HHHHHHHHHT--HHHHHHHHHHHTT----GGG-SPP------PPPPHHHHHHHHHHHHHHHHHHHHHHHHHHHHHT--

Organism: NCBI:txid408170

Sequence (95 aa):
MKVDRRFHCFGCQADGDVIDFTARLFGLNKKEAALKLAEDFSVSFDAKGHDPPRRRPVKRKISEELRYRQAEQKCFRVLCDYLHLLERWEKEYAP

=== Feature glossary ===
Key to the feature types in this record:

pLDDT. pLDDT is the predicted lDDT-Cα score: AlphaFold's confidence that the local environment of each residue (all inter-atomic distances within 15 Å) is correctly placed. It is a per-residue number between 0 and 100, with higher meaning more reliable.

Radius of gyration, Cα contacts, bounding box. The geometric summary reports three shape descriptors. Rg (radius of gyration) measures how spread out the Cα atoms are about their centre of mass; compact globular proteins have small Rg, elongated or unfolded ones large. Cα contacts (<8 Å, |i−j|>4) count long-range residue pairs in spatial proximity — high for tightly packed folds, near zero for rods or random coil. The bounding-box extents give the protein's footprint along x, y, z in Å.

Backbone torsions (φ/ψ). Backbone dihedral angles. Every residue except chain termini has a φ (preceding-C → N → Cα → C) and a ψ (N → Cα → C → next-N). They are reported in degrees following the IUPAC sign convention. Secondary structure is essentially a statement about which (φ, ψ) basin each residue occupies.

Contact-map, Ramachandran, and PAE plots. Plot images: a contact map (which residues are close in 3D, as an N×N binary image), a Ramachandran scatter (backbone torsion angles, revealing secondary-structure composition at a glance), and — for AlphaFold structures — a PAE heatmap (pairwise prediction confidence).

Predicted aligned error. Predicted Aligned Error (PAE) is an AlphaFold confidence matrix: entry (i, j) is the expected error in the position of residue j, in ångströms, when the prediction is superimposed on the true structure at residue i. Low PAE within a block of residues means that block is internally rigid and well-predicted; high PAE between two blocks means their relative placement is uncertain even if each block individually is confident.

Secondary structure (3-state, P-SEA). Three-state secondary structure (P-SEA) collapses the eight DSSP classes into helix (a), strand (b), and coil (c). P-SEA assigns these from Cα geometry alone — distances and angles — without requiring backbone oxygens, so it works on any Cα trace.

Solvent-accessible surface area. Solvent-accessible surface area (SASA) is the area in Å² traced out by the centre of a 1.4 Å probe sphere (a water molecule) rolled over the 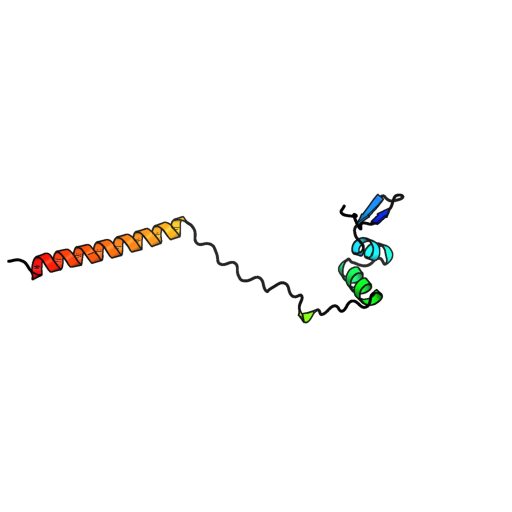protein's van der Waals surface (Shrake–Rupley / Lee–Richards construction). Buried residues have near-zero SASA; fully exposed residues can exceed 200 Å². The total SASA scales roughly with the number of surface residues.

Foldseek 3Di. The Foldseek 3Di string encodes local tertiary geometry as a 20-letter alphabet — one character per residue — derived from the relative positions of nearby Cα atoms. Unlike the amino-acid sequence, 3Di is a direct function of the 3D structure, so two proteins with the same fold have similar 3Di strings even at low sequence identity.

B-factor. For experimental (PDB) structures, the B-factor (temperature factor) quantifies the positional spread of each atom in the crystal — a combination of thermal vibration and static disorder — in units of Å². High B-factors mark flexible loops or poorly resolved regions; low B-factors mark the rigid, well-ordered core.

mmCIF coordinates. The mmCIF block holds the 3D Cartesian coordinates of each backbone atom (N, Cα, C, O) in ångströms. mmCIF is the PDB's canonical archive format — a tagged-loop text representation of the atomic model.

InterPro / GO / CATH / organism. Functional annotations link the protein to curated databases. InterPro entries identify conserved domains and families by matching the sequence against member-database signatures (Pfam, PROSITE, CDD, …). Gene Ontology (GO) terms describe molecular function, biological process, and cellular component in a controlled vocabulary. CATH places the structure in a hierarchical fold classification (Class/Architecture/Topology/Homologous-superfamily). The organism is the source species.

Rendered structure images. Structure images are PyMOL renders from six orthogonal camera directions. Cartoon representation draws helices as coils and strands as arrows; sticks shows the backbone as bonds; surface shows the solvent-excluded envelope. Rainbow coloring maps sequence position to hue (blue→red, N→C); chain coloring assigns a distinct color per polypeptide.

Sequence. This is the polypeptide sequence — one letter per residue, N-terminus first. Length ranges from a few dozen residues for small domains to over a thousand for large multi-domain proteins.

Secondary structure (8-state, DSSP). The SS8 string is DSSP's per-residue secondary-structure call. α-helix (H) means an i→i+4 H-bond ladder; β-strand (E) means the residue participates in a β-sheet; 3₁₀ (G) and π (I) are tighter and wider helices; T/S are turns/bends; '-' is loop.

Nearest PDB structures. Structural nearest neighbors (via Foldseek easy-search vs the PDB). Reported per hit: target PDB id, E-value, and alignment TM-score. A TM-score above ~0.5 is the conventional threshold for 'same fold'.